Protein AF-P10095-F1 (afdb_monomer_lite)

Sequence (38 aa):
SAAADPLIVELPNGKVRGRDNEGYYEAEGIPRAEPPVG

Secondary structure (DSSP, 8-state):
-PPP-TTEEEETTEEEE-EE-SSSEE-----SS-----

Foldseek 3Di:
DPPPDPQWDQDPVGIFGWDDPPPDTGTPDDDPDDPPDD

InterPro domains:
  IPR029058 Alpha/Beta hydrolase fold [SSF53474] (5-38)

Organism: Drosophila mojavensis (NCBI:txid7230)

Radius of gyration: 13.14 Å; chains: 1; bounding box: 27×23×40 Å

Structure (mmCIF, N/CA/C/O backbone):
data_AF-P10095-F1
#
_entry.id   AF-P10095-F1
#
loop_
_atom_site.group_PDB
_atom_site.id
_atom_site.type_symbol
_atom_site.label_atom_id
_atom_site.label_alt_id
_atom_site.label_comp_id
_atom_site.label_asym_id
_atom_site.label_entity_id
_atom_site.label_seq_id
_atom_site.pdbx_PDB_ins_code
_atom_site.Cartn_x
_atom_site.Cartn_y
_atom_site.Cartn_z
_atom_site.occupancy
_atom_site.B_iso_or_equiv
_atom_site.auth_seq_id
_atom_site.auth_comp_id
_atom_site.auth_asym_id
_atom_site.auth_atom_id
_atom_site.pdbx_PDB_model_num
ATOM 1 N N . SER A 1 1 ? 10.764 16.048 -20.743 1.00 53.25 1 SER A N 1
ATOM 2 C CA . SER A 1 1 ? 9.672 15.322 -20.075 1.00 53.25 1 SER A CA 1
ATOM 3 C C . SER A 1 1 ? 10.320 14.288 -19.178 1.00 53.25 1 SER A C 1
ATOM 5 O O . SER A 1 1 ? 10.971 13.399 -19.710 1.00 53.25 1 SER A O 1
ATOM 7 N N . ALA A 1 2 ? 10.284 14.463 -17.856 1.00 68.12 2 ALA A N 1
ATOM 8 C CA . ALA A 1 2 ? 10.661 13.378 -16.954 1.00 68.12 2 ALA A CA 1
ATOM 9 C C . ALA A 1 2 ? 9.477 12.406 -16.924 1.00 68.12 2 ALA A C 1
ATOM 11 O O . ALA A 1 2 ? 8.347 12.849 -16.718 1.00 68.12 2 ALA A O 1
ATOM 12 N N . ALA A 1 3 ? 9.714 11.122 -17.200 1.00 75.44 3 ALA A N 1
ATOM 13 C CA . ALA A 1 3 ? 8.681 10.108 -17.027 1.00 75.44 3 ALA A CA 1
ATOM 14 C C . ALA A 1 3 ? 8.182 10.158 -15.573 1.00 75.44 3 ALA A C 1
ATOM 16 O O . ALA A 1 3 ? 8.982 10.375 -14.661 1.00 75.44 3 ALA A O 1
ATOM 17 N N . ALA A 1 4 ? 6.869 10.021 -15.371 1.00 84.12 4 ALA A N 1
ATOM 18 C CA . ALA A 1 4 ? 6.299 9.973 -14.030 1.00 84.12 4 ALA A CA 1
ATOM 19 C C . ALA A 1 4 ? 6.974 8.846 -13.231 1.00 84.12 4 ALA A C 1
ATOM 21 O O . ALA A 1 4 ? 7.168 7.757 -13.772 1.00 84.12 4 ALA A O 1
ATOM 22 N N . ASP A 1 5 ? 7.364 9.125 -11.980 1.00 92.75 5 ASP A N 1
ATOM 23 C CA . ASP A 1 5 ? 7.967 8.123 -11.092 1.00 92.75 5 ASP A CA 1
ATOM 24 C C . ASP A 1 5 ? 6.966 6.964 -10.928 1.00 92.75 5 ASP A C 1
ATOM 26 O O . ASP A 1 5 ? 5.891 7.191 -10.365 1.00 92.75 5 ASP A O 1
ATOM 30 N N . PRO A 1 6 ? 7.273 5.745 -11.417 1.00 92.00 6 PRO A N 1
ATOM 31 C CA . PRO A 1 6 ? 6.332 4.626 -11.393 1.00 92.00 6 PRO A CA 1
ATOM 32 C C . PRO A 1 6 ? 5.983 4.173 -9.971 1.00 92.00 6 PRO A C 1
ATOM 34 O O . PRO A 1 6 ? 4.991 3.474 -9.778 1.00 92.00 6 PRO A O 1
ATOM 37 N N . LEU A 1 7 ? 6.765 4.585 -8.967 1.00 95.88 7 LEU A N 1
ATOM 38 C CA . LEU A 1 7 ? 6.487 4.298 -7.564 1.00 95.88 7 LEU A CA 1
ATOM 39 C C . LEU A 1 7 ? 5.507 5.289 -6.936 1.00 95.88 7 LEU A C 1
ATOM 41 O O . LEU A 1 7 ? 5.104 5.080 -5.794 1.00 95.88 7 LEU A O 1
ATOM 45 N N . ILE A 1 8 ? 5.123 6.364 -7.629 1.00 95.94 8 ILE A N 1
ATOM 46 C CA . ILE A 1 8 ? 4.141 7.328 -7.131 1.00 95.94 8 IL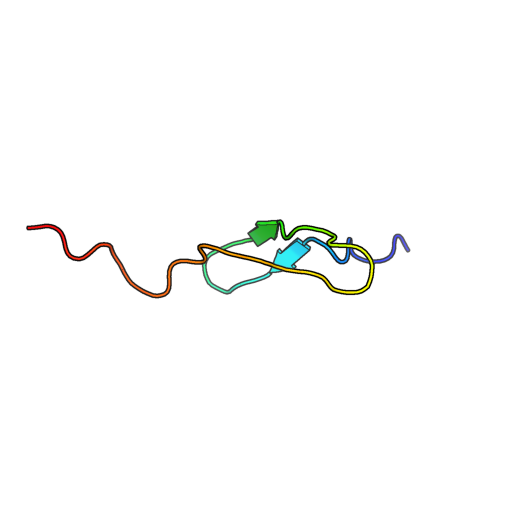E A CA 1
ATOM 47 C C . ILE A 1 8 ? 2.772 7.030 -7.733 1.00 95.94 8 ILE A C 1
ATOM 49 O O . ILE A 1 8 ? 2.554 7.171 -8.934 1.00 95.94 8 ILE A O 1
ATOM 53 N N . VAL A 1 9 ? 1.823 6.688 -6.864 1.00 94.06 9 VAL A N 1
ATOM 54 C CA . VAL A 1 9 ? 0.413 6.511 -7.221 1.00 94.06 9 VAL A CA 1
ATOM 55 C C . VAL A 1 9 ? -0.372 7.718 -6.721 1.00 94.06 9 VAL A C 1
ATOM 57 O O . VAL A 1 9 ? -0.343 8.041 -5.531 1.00 94.06 9 VAL A O 1
ATOM 60 N N . GLU A 1 10 ? -1.079 8.394 -7.624 1.00 94.69 10 GLU A N 1
ATOM 61 C CA . GLU A 1 10 ? -2.014 9.462 -7.265 1.00 94.69 10 GLU A CA 1
ATOM 62 C C . GLU A 1 10 ? -3.401 8.870 -6.990 1.00 94.69 10 GLU A C 1
ATOM 64 O O . GLU A 1 10 ? -4.008 8.247 -7.860 1.00 94.69 10 GLU A O 1
ATOM 69 N N . LEU A 1 11 ? -3.900 9.059 -5.768 1.00 93.56 11 LEU A N 1
ATOM 70 C CA . LEU A 1 11 ? -5.226 8.638 -5.326 1.00 93.56 11 LEU A CA 1
ATOM 71 C C . LEU A 1 11 ? -6.082 9.868 -4.982 1.00 93.56 11 LEU A C 1
ATOM 73 O O . LEU A 1 11 ? -5.539 10.931 -4.665 1.00 93.56 11 LEU A O 1
ATOM 77 N N . PRO A 1 12 ? -7.423 9.743 -4.951 1.00 95.44 12 PRO A N 1
ATOM 78 C CA . PRO A 1 12 ? -8.301 10.842 -4.538 1.00 95.44 12 PRO A CA 1
ATOM 79 C C . PRO A 1 12 ? -8.007 11.384 -3.130 1.00 95.44 12 PRO A C 1
ATOM 81 O O . PRO A 1 12 ? -8.279 12.547 -2.850 1.00 95.44 12 PRO A O 1
ATOM 84 N N . ASN A 1 13 ? -7.450 10.551 -2.246 1.00 92.75 13 ASN A N 1
ATOM 85 C CA . ASN A 1 13 ? -7.099 10.886 -0.864 1.00 92.75 13 ASN A CA 1
ATOM 86 C C . ASN A 1 13 ? -5.613 11.244 -0.663 1.00 92.75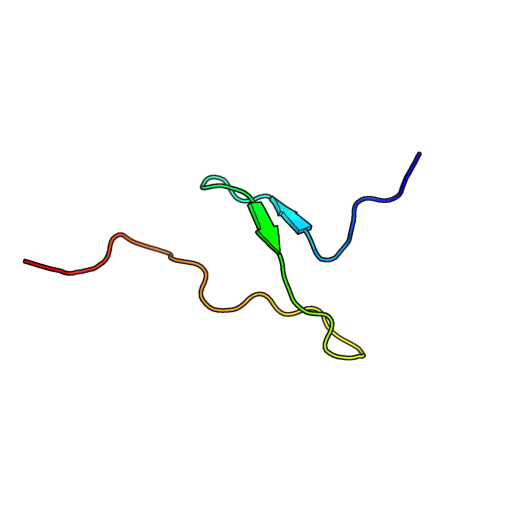 13 ASN A C 1
ATOM 88 O O . ASN A 1 13 ? -5.170 11.363 0.477 1.00 92.75 13 ASN A O 1
ATOM 92 N N . GLY A 1 14 ? -4.842 11.429 -1.740 1.00 94.12 14 GLY A N 1
ATOM 93 C CA . GLY A 1 14 ? -3.439 11.841 -1.677 1.00 94.12 14 GLY A CA 1
ATOM 94 C C . GLY A 1 14 ? -2.510 10.960 -2.506 1.00 94.12 14 GLY A C 1
ATOM 95 O O . GLY A 1 14 ? -2.942 10.131 -3.301 1.00 94.12 14 GLY A O 1
ATOM 96 N N . LYS A 1 15 ? -1.200 11.154 -2.338 1.00 94.94 15 LYS A N 1
ATOM 97 C CA . LYS A 1 15 ? -0.181 10.367 -3.043 1.00 94.94 15 LYS A CA 1
ATOM 98 C C . LYS A 1 15 ? 0.369 9.279 -2.134 1.00 94.94 15 LYS A C 1
ATOM 100 O O . LYS A 1 15 ? 0.660 9.542 -0.969 1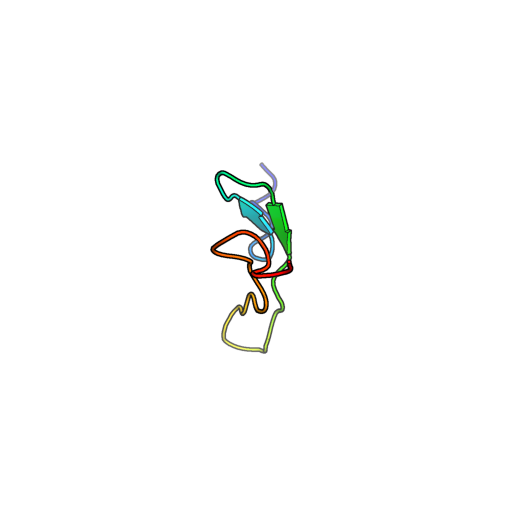.00 94.94 15 LYS A O 1
ATOM 105 N N . VAL A 1 16 ? 0.559 8.089 -2.689 1.00 95.38 16 VAL A N 1
ATOM 106 C CA . VAL A 1 16 ? 1.201 6.959 -2.008 1.00 95.38 16 VAL A CA 1
ATOM 107 C C . VAL A 1 16 ? 2.472 6.596 -2.761 1.00 95.38 16 VAL A C 1
ATOM 109 O O . VAL A 1 16 ? 2.482 6.579 -3.993 1.00 95.38 16 VAL A O 1
ATOM 112 N N . ARG A 1 17 ? 3.547 6.316 -2.017 1.00 95.69 17 ARG A N 1
ATOM 113 C CA . ARG A 1 17 ? 4.777 5.758 -2.577 1.00 95.69 17 ARG A CA 1
ATOM 114 C C . ARG A 1 17 ? 4.772 4.246 -2.384 1.00 95.69 17 ARG A C 1
ATOM 116 O O . ARG A 1 17 ? 4.759 3.778 -1.249 1.00 95.69 17 ARG A O 1
ATOM 123 N N . GLY A 1 18 ? 4.771 3.514 -3.488 1.00 96.31 18 GLY A N 1
ATOM 124 C CA . GLY A 1 18 ? 4.951 2.070 -3.496 1.00 96.31 18 GLY A CA 1
ATOM 125 C C . GLY A 1 18 ? 6.408 1.652 -3.292 1.00 96.31 18 GLY A C 1
ATOM 126 O O . GLY A 1 18 ? 7.307 2.468 -3.063 1.00 96.31 18 GLY A O 1
ATOM 127 N N . ARG A 1 19 ? 6.631 0.351 -3.412 1.00 97.44 19 ARG A N 1
ATOM 128 C CA . ARG A 1 19 ? 7.914 -0.333 -3.353 1.00 97.44 19 ARG A CA 1
ATOM 129 C C . ARG A 1 19 ? 8.180 -1.022 -4.686 1.00 97.44 19 ARG A C 1
ATOM 131 O O . ARG A 1 19 ? 7.256 -1.536 -5.315 1.00 97.44 19 ARG A O 1
ATOM 138 N N . ASP A 1 20 ? 9.441 -1.015 -5.099 1.00 96.06 20 ASP A N 1
ATOM 139 C CA . ASP A 1 20 ? 9.923 -1.859 -6.188 1.00 96.06 20 ASP A CA 1
ATOM 140 C C . ASP A 1 20 ? 10.367 -3.195 -5.592 1.00 96.06 20 ASP A C 1
ATOM 142 O O . ASP A 1 20 ? 11.282 -3.220 -4.765 1.00 96.06 20 ASP A O 1
ATOM 146 N N . ASN A 1 21 ? 9.692 -4.274 -5.983 1.00 95.75 21 ASN A N 1
ATOM 147 C CA . ASN A 1 21 ? 9.960 -5.631 -5.514 1.00 95.75 21 ASN A CA 1
ATOM 148 C C . ASN A 1 21 ? 10.563 -6.510 -6.628 1.00 95.75 21 ASN A C 1
ATOM 150 O O . ASN A 1 21 ? 10.289 -7.705 -6.671 1.00 95.75 21 ASN A O 1
ATOM 154 N N . GLU A 1 22 ? 11.360 -5.922 -7.528 1.00 90.44 22 GLU A N 1
ATOM 155 C CA . GLU A 1 22 ? 12.063 -6.609 -8.622 1.00 90.44 22 GLU A CA 1
ATOM 156 C C . GLU A 1 22 ? 11.122 -7.479 -9.479 1.00 90.44 22 GLU A C 1
ATOM 158 O O . GLU A 1 22 ? 11.021 -8.698 -9.344 1.00 90.44 22 GLU A O 1
ATOM 163 N N . GLY A 1 23 ? 10.409 -6.821 -10.396 1.00 93.69 23 GLY A N 1
ATOM 164 C CA . GLY A 1 23 ? 9.476 -7.463 -11.3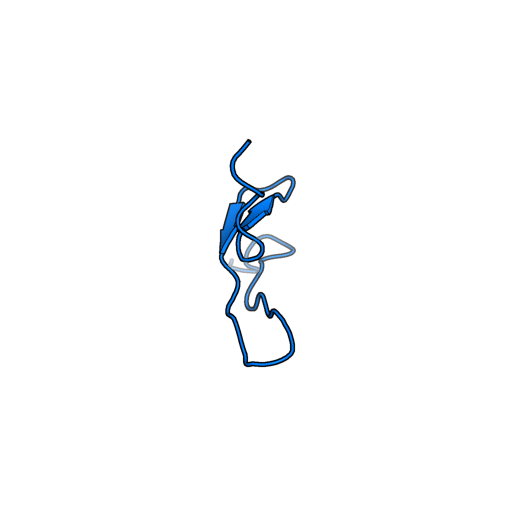32 1.00 93.69 23 GLY A CA 1
ATOM 165 C C . GLY A 1 23 ? 8.007 -7.116 -11.090 1.00 93.69 23 GLY A C 1
ATOM 166 O O . GLY A 1 23 ? 7.171 -7.380 -11.952 1.00 93.69 23 GLY A O 1
ATOM 167 N N . TYR A 1 24 ? 7.689 -6.469 -9.969 1.00 96.06 24 TYR A N 1
ATOM 168 C CA . TYR A 1 24 ? 6.394 -5.837 -9.735 1.00 96.06 24 TYR A CA 1
ATOM 169 C C . TYR A 1 24 ? 6.523 -4.649 -8.778 1.00 96.06 24 TYR A C 1
ATOM 171 O O . TYR A 1 24 ? 7.450 -4.569 -7.970 1.00 96.06 24 TYR A O 1
ATOM 179 N N . TYR A 1 25 ? 5.564 -3.730 -8.878 1.00 96.06 25 TYR A N 1
ATOM 180 C CA . TYR A 1 25 ? 5.389 -2.647 -7.919 1.00 96.06 25 TYR A CA 1
ATOM 181 C C . TYR A 1 25 ? 4.302 -3.016 -6.922 1.00 96.06 25 TYR A C 1
ATOM 183 O O . TYR A 1 2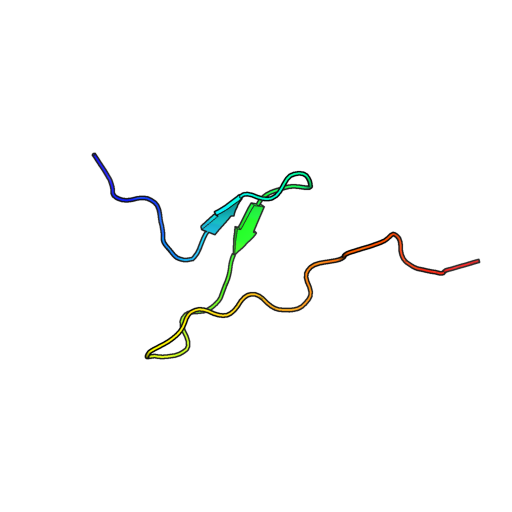5 ? 3.266 -3.571 -7.291 1.00 96.06 25 TYR A O 1
ATOM 191 N N . GLU A 1 26 ? 4.530 -2.670 -5.665 1.00 96.38 26 GLU A N 1
ATOM 192 C CA . GLU A 1 26 ? 3.613 -2.957 -4.571 1.00 96.38 26 GLU A CA 1
ATOM 193 C C . GLU A 1 26 ? 3.323 -1.685 -3.775 1.00 96.38 26 GLU A C 1
ATOM 195 O O . GLU A 1 26 ? 4.222 -0.899 -3.496 1.00 96.38 26 GLU A O 1
ATOM 200 N N . ALA A 1 27 ? 2.068 -1.460 -3.392 1.00 95.00 27 ALA A N 1
ATOM 201 C CA . ALA A 1 27 ? 1.693 -0.376 -2.490 1.00 95.00 27 ALA A CA 1
ATOM 202 C C . ALA A 1 27 ? 0.774 -0.932 -1.398 1.00 95.00 27 ALA A C 1
ATOM 204 O O . ALA A 1 27 ? -0.412 -1.175 -1.625 1.00 95.00 27 ALA A O 1
ATOM 205 N N . GLU A 1 28 ? 1.342 -1.164 -0.216 1.00 94.75 28 GLU A N 1
ATOM 206 C CA . GLU A 1 28 ? 0.646 -1.765 0.923 1.00 94.75 28 GLU A CA 1
ATOM 207 C C . GLU A 1 28 ? 0.072 -0.709 1.881 1.00 94.75 28 GLU A C 1
ATOM 209 O O . GLU A 1 28 ? 0.476 0.453 1.883 1.00 94.75 28 GLU A O 1
ATOM 214 N N . GLY A 1 29 ? -0.880 -1.120 2.727 1.00 93.50 29 GLY A N 1
ATOM 215 C CA . GLY A 1 29 ? -1.371 -0.294 3.838 1.00 93.50 29 GLY A CA 1
ATOM 216 C C . GLY A 1 29 ? -2.224 0.917 3.444 1.00 93.50 29 GLY A C 1
ATOM 217 O O . GLY A 1 29 ? -2.445 1.792 4.277 1.00 93.50 29 GLY A O 1
ATOM 218 N N . ILE A 1 30 ? -2.720 0.989 2.204 1.00 94.25 30 ILE A N 1
ATOM 219 C CA . ILE A 1 30 ? -3.552 2.108 1.740 1.00 94.25 30 ILE A CA 1
ATOM 220 C C . ILE A 1 30 ? -4.910 2.082 2.465 1.00 94.25 30 ILE A C 1
ATOM 222 O O . ILE A 1 30 ? -5.692 1.145 2.254 1.00 94.25 30 ILE A O 1
ATOM 226 N N . PRO A 1 31 ? -5.241 3.101 3.281 1.00 94.38 31 PRO A N 1
ATOM 227 C CA . PRO A 1 31 ? -6.500 3.134 4.008 1.00 94.38 31 PRO A CA 1
ATOM 228 C C . PRO A 1 31 ? -7.677 3.311 3.044 1.00 94.38 31 PRO A C 1
ATOM 230 O O . PRO A 1 31 ? -7.671 4.170 2.160 1.00 94.38 31 PRO A O 1
ATOM 233 N N . ARG A 1 32 ? -8.703 2.476 3.233 1.00 91.25 32 ARG A N 1
ATOM 234 C CA . ARG A 1 32 ? -9.951 2.468 2.446 1.00 91.25 32 ARG A CA 1
ATOM 235 C C . ARG A 1 32 ? -11.127 3.105 3.189 1.00 91.25 32 ARG A C 1
ATOM 237 O O . ARG A 1 32 ? -12.148 3.386 2.574 1.00 91.25 32 ARG A O 1
ATOM 244 N N . ALA A 1 33 ? -10.983 3.288 4.495 1.00 96.00 33 ALA A N 1
ATOM 245 C CA . ALA A 1 33 ? -11.976 3.846 5.397 1.00 96.00 33 ALA A CA 1
ATOM 246 C C . ALA A 1 33 ? -11.264 4.503 6.586 1.00 96.00 33 ALA A C 1
ATOM 248 O O . ALA A 1 33 ? -10.067 4.285 6.798 1.00 96.00 33 ALA A O 1
ATOM 249 N N . GLU A 1 34 ? -12.008 5.288 7.358 1.00 94.31 34 GLU A N 1
ATOM 250 C CA . GLU A 1 34 ? -11.543 5.783 8.652 1.00 94.31 34 GLU A CA 1
ATOM 251 C C . GLU A 1 34 ? -11.304 4.613 9.629 1.00 94.31 34 GLU A C 1
ATOM 253 O O . GLU A 1 34 ? -11.987 3.585 9.536 1.00 94.31 34 GLU A O 1
ATOM 258 N N . PRO A 1 35 ? -10.337 4.726 10.560 1.00 95.31 35 PRO A N 1
ATOM 259 C CA . PRO A 1 35 ? -10.131 3.714 11.590 1.00 95.31 35 PRO A CA 1
ATOM 260 C C . PRO A 1 35 ? -11.408 3.510 12.424 1.00 95.31 35 PRO A C 1
ATOM 262 O O . PRO A 1 35 ? -11.992 4.498 12.871 1.00 95.31 35 PRO A O 1
ATOM 265 N N . PRO A 1 36 ? -11.837 2.262 12.689 1.00 95.25 36 PRO A N 1
ATOM 266 C CA . PRO A 1 36 ? -13.063 1.979 13.433 1.00 95.25 36 PRO A CA 1
ATOM 267 C C . PRO A 1 36 ? -12.821 2.100 14.945 1.00 95.25 36 PRO A C 1
ATOM 269 O O . PRO A 1 36 ? -12.904 1.117 15.679 1.00 95.25 36 PRO A O 1
ATOM 272 N N . VAL A 1 37 ? -12.443 3.293 15.399 1.00 92.06 37 VAL A N 1
ATOM 273 C CA . VAL A 1 37 ? -12.105 3.570 16.799 1.00 92.06 37 VAL A CA 1
ATOM 274 C C . VAL A 1 37 ? -13.184 4.428 17.456 1.00 92.06 37 VAL A C 1
ATOM 276 O O . VAL A 1 37 ? -1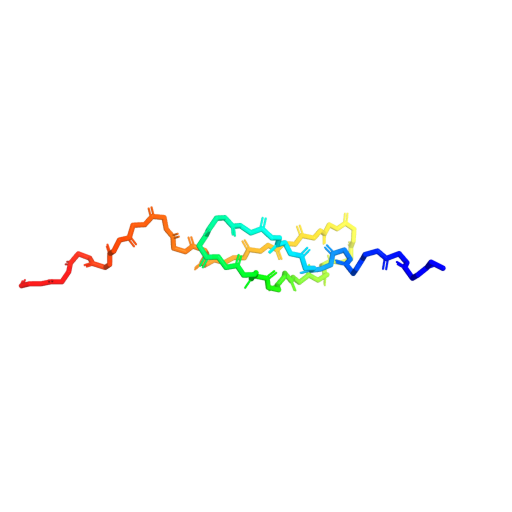3.604 5.443 16.901 1.00 92.06 37 VAL A O 1
ATOM 279 N N . GLY A 1 38 ? -13.626 3.995 18.638 1.00 78.50 38 GLY A N 1
ATOM 280 C CA . GLY A 1 38 ? -14.684 4.594 19.452 1.00 78.50 38 GLY A CA 1
ATOM 281 C C . GLY A 1 38 ? -14.926 3.768 20.705 1.00 78.50 38 GLY A C 1
ATOM 282 O O . GLY A 1 38 ? -14.937 2.524 20.574 1.00 78.50 38 GLY A O 1
#

pLDDT: mean 91.6, std 8.72, range [53.25, 97.44]